Protein AF-A0A9W8ARZ9-F1 (afdb_monomer_lite)

Sequence (146 aa):
MPSWVDGHRAELKSHYTDLEFQLHKMAFIQLLTEGQFMEALRYSKDHLAKFNDREKYFRQIKQLSCSVLYANGLRSSPYGHLLAPSLWTDVRQTFMSSFCRVLGLADQSPLYLSVTVGAMALPGIIKMATIMKAKKTEWSQDDELP

Organism: NCBI:txid2761393

InterPro domains:
  IPR006595 CTLH, C-terminal LisH motif [PS50897] (3-39)
  IPR013144 CRA domain [SM00757] (35-131)
  IPR024964 CTLH/CRA C-terminal to LisH motif domain [PF10607] (3-123)
  IPR045098 Fyv10 family [PTHR12170] (4-145)

Radius of gyration: 28.03 Å; chains: 1; bounding box: 65×40×86 Å

Foldseek 3Di:
DVVVCVVCVVVVVVLVVVLQLLVLLVVLVVCLQVLVLVVSVVSCVVRVVVVCVDPVSVVVSVLSVVCSVCSVPSCVDPNVVSVDVVSVVVSVLSVVCVVCVVVVNDPDDPVVVVVVVCVVCVVVVVVVVVVVVVVVVVVVPPPDDD

pLDDT: mean 75.04, std 14.17, range [42.69, 91.88]

Structure (mmCIF, N/CA/C/O backbone):
data_AF-A0A9W8ARZ9-F1
#
_entry.id   AF-A0A9W8ARZ9-F1
#
loop_
_atom_site.group_PDB
_atom_site.id
_atom_site.type_symbol
_atom_site.label_atom_id
_atom_site.label_alt_id
_atom_site.label_comp_id
_atom_site.label_asym_id
_atom_site.label_entity_id
_atom_site.label_seq_id
_atom_site.pdbx_PDB_ins_code
_atom_site.Cartn_x
_atom_site.Cartn_y
_atom_site.Cartn_z
_atom_site.occupancy
_atom_site.B_iso_or_equiv
_atom_site.auth_seq_id
_atom_site.auth_comp_id
_atom_site.auth_asym_id
_atom_site.auth_atom_id
_atom_site.pdbx_PDB_model_num
ATOM 1 N N . MET A 1 1 ? 19.654 4.953 -22.842 1.00 46.09 1 MET A N 1
ATOM 2 C CA . MET A 1 1 ? 19.065 4.523 -21.551 1.00 46.09 1 MET A CA 1
ATOM 3 C C . MET A 1 1 ? 18.834 5.686 -20.580 1.00 46.09 1 MET A C 1
ATOM 5 O O . MET A 1 1 ? 17.701 5.784 -20.131 1.00 46.09 1 MET A O 1
ATOM 9 N N . PRO A 1 2 ? 19.791 6.600 -20.296 1.00 48.75 2 PRO A N 1
ATOM 10 C CA . PRO A 1 2 ? 19.561 7.721 -19.363 1.00 48.75 2 PRO A CA 1
ATOM 11 C C . PRO A 1 2 ? 18.447 8.686 -19.808 1.00 48.75 2 PRO A C 1
ATOM 13 O O . PRO A 1 2 ? 17.577 9.035 -19.020 1.00 48.75 2 PRO A O 1
ATOM 16 N N . SER A 1 3 ? 18.394 9.010 -21.105 1.00 49.97 3 SER A N 1
ATOM 17 C CA . SER A 1 3 ? 17.379 9.902 -21.692 1.00 49.97 3 SER A CA 1
ATOM 18 C C . SER A 1 3 ? 15.938 9.387 -21.579 1.00 49.97 3 SER A C 1
ATOM 20 O O . SER A 1 3 ? 15.004 10.181 -21.527 1.00 49.97 3 SER A O 1
ATOM 22 N N . TRP A 1 4 ? 15.742 8.065 -21.509 1.00 64.00 4 TRP A N 1
ATOM 23 C CA . TRP A 1 4 ? 14.419 7.470 -21.299 1.00 64.00 4 TRP A CA 1
ATOM 24 C C . TRP A 1 4 ? 13.962 7.640 -19.847 1.00 64.00 4 TRP A C 1
ATOM 26 O O . TRP A 1 4 ? 12.805 7.972 -19.601 1.00 64.00 4 TRP A O 1
ATOM 36 N N . VAL A 1 5 ? 14.886 7.476 -18.893 1.00 59.25 5 VAL A N 1
ATOM 37 C CA . VAL A 1 5 ? 14.613 7.629 -17.458 1.00 59.25 5 VAL A CA 1
ATOM 38 C C . VAL A 1 5 ? 14.225 9.065 -17.128 1.00 59.25 5 VAL A C 1
ATOM 40 O O . VAL A 1 5 ? 13.274 9.264 -16.381 1.00 59.25 5 VAL A O 1
ATOM 43 N N . ASP A 1 6 ? 14.894 10.064 -17.706 1.00 63.47 6 ASP A N 1
ATOM 44 C CA . ASP A 1 6 ? 14.544 11.467 -17.454 1.00 63.47 6 ASP A CA 1
ATOM 45 C C . ASP A 1 6 ? 13.175 11.853 -18.034 1.00 63.47 6 ASP A C 1
ATOM 47 O O . ASP A 1 6 ? 12.434 12.587 -17.381 1.00 63.47 6 ASP A O 1
ATOM 51 N N . GLY A 1 7 ? 12.784 11.281 -19.180 1.00 64.06 7 GLY A N 1
ATOM 52 C CA . GLY A 1 7 ? 11.442 11.459 -19.749 1.00 64.06 7 GLY A CA 1
ATOM 53 C C . GLY A 1 7 ? 10.322 10.803 -18.928 1.00 64.06 7 GLY A C 1
ATOM 54 O O . GLY A 1 7 ? 9.228 11.352 -18.843 1.00 64.06 7 GLY A O 1
ATOM 55 N N . HIS A 1 8 ? 10.600 9.672 -18.268 1.00 66.94 8 HIS A N 1
ATOM 56 C CA . HIS A 1 8 ? 9.604 8.906 -17.497 1.00 66.94 8 HIS A CA 1
ATOM 57 C C . HIS A 1 8 ? 9.730 9.099 -15.977 1.00 66.94 8 HIS A C 1
ATOM 59 O O . HIS A 1 8 ? 8.999 8.481 -15.201 1.00 66.94 8 HIS A O 1
ATOM 65 N N . ARG A 1 9 ? 10.638 9.968 -15.511 1.00 67.12 9 ARG A N 1
ATOM 66 C CA . ARG A 1 9 ? 10.935 10.177 -14.082 1.00 67.12 9 ARG A CA 1
ATOM 67 C C . ARG A 1 9 ? 9.693 10.563 -13.278 1.00 67.12 9 ARG A C 1
ATOM 69 O O . ARG A 1 9 ? 9.518 10.100 -12.151 1.00 67.12 9 ARG A O 1
ATOM 76 N N . ALA A 1 10 ? 8.835 11.409 -13.845 1.00 72.38 10 ALA A N 1
ATOM 77 C CA . ALA A 1 10 ? 7.596 11.840 -13.203 1.00 72.38 10 ALA A CA 1
ATOM 78 C C . ALA A 1 10 ? 6.597 10.680 -13.043 1.00 72.38 10 ALA A C 1
ATOM 80 O O . ALA A 1 10 ? 6.004 10.524 -11.973 1.00 72.38 10 ALA A O 1
ATOM 81 N N . GLU A 1 11 ? 6.463 9.835 -14.067 1.00 69.62 11 GLU A N 1
ATOM 82 C CA . GLU A 1 11 ? 5.602 8.649 -14.037 1.00 69.62 11 GLU A CA 1
ATOM 83 C C . GLU A 1 11 ? 6.123 7.600 -13.058 1.00 69.62 11 GLU A C 1
ATOM 85 O O . GLU A 1 11 ? 5.363 7.116 -12.224 1.00 69.62 11 GLU A O 1
ATOM 90 N N . LEU A 1 12 ? 7.430 7.323 -13.080 1.00 69.31 12 LEU A N 1
ATOM 91 C CA . LEU A 1 12 ? 8.105 6.428 -12.137 1.00 69.31 12 LEU A CA 1
ATOM 92 C C . LEU A 1 12 ? 7.890 6.876 -10.688 1.00 69.31 12 LEU A C 1
ATOM 94 O O . LEU A 1 12 ? 7.521 6.070 -9.834 1.00 69.31 12 LEU A O 1
ATOM 98 N N . LYS A 1 13 ? 8.056 8.177 -10.416 1.00 75.12 13 LYS A N 1
ATOM 99 C CA . LYS A 1 13 ? 7.805 8.748 -9.088 1.00 75.12 13 LYS A CA 1
ATOM 100 C C . LYS A 1 13 ? 6.338 8.601 -8.690 1.00 75.12 13 LYS A C 1
ATOM 102 O O . LYS A 1 13 ? 6.053 8.243 -7.553 1.00 75.12 13 LYS A O 1
ATOM 107 N N . SER A 1 14 ? 5.411 8.845 -9.616 1.00 76.88 14 SER A N 1
ATOM 108 C CA . SER A 1 14 ? 3.979 8.670 -9.366 1.00 76.88 14 SER A CA 1
ATOM 109 C C . SER A 1 14 ? 3.626 7.213 -9.054 1.00 76.88 14 SER A C 1
ATOM 111 O O . SER A 1 14 ? 2.900 6.966 -8.095 1.00 76.88 14 SER A O 1
ATOM 113 N N . HIS A 1 15 ? 4.178 6.259 -9.808 1.00 77.75 15 HIS A N 1
ATOM 114 C CA . HIS A 1 15 ? 3.995 4.823 -9.586 1.00 77.75 15 HIS A CA 1
ATOM 115 C C . HIS A 1 15 ? 4.528 4.375 -8.224 1.00 77.75 15 HIS A C 1
ATOM 117 O O . HIS A 1 15 ? 3.849 3.647 -7.503 1.00 77.75 15 HIS A O 1
ATOM 123 N N . TYR A 1 16 ? 5.721 4.844 -7.851 1.00 78.50 16 TYR A N 1
ATOM 124 C CA . TYR A 1 16 ? 6.323 4.545 -6.555 1.00 78.50 16 TYR A CA 1
ATOM 125 C C . TYR A 1 16 ? 5.480 5.094 -5.398 1.00 78.50 16 TYR A C 1
ATOM 127 O O . TYR A 1 16 ? 5.155 4.358 -4.471 1.00 78.50 16 TYR A O 1
ATOM 135 N N . THR A 1 17 ? 5.056 6.362 -5.477 1.00 83.25 17 THR A N 1
ATOM 136 C CA . THR A 1 17 ? 4.186 6.974 -4.458 1.00 83.25 17 THR A CA 1
ATOM 137 C C . THR A 1 17 ? 2.839 6.254 -4.348 1.00 83.25 17 THR A C 1
ATOM 139 O O . THR A 1 17 ? 2.295 6.138 -3.252 1.00 83.25 17 THR A O 1
ATOM 142 N N . ASP A 1 18 ? 2.294 5.751 -5.460 1.00 86.38 18 ASP A N 1
ATOM 143 C CA . ASP A 1 18 ? 1.042 4.994 -5.443 1.00 86.38 18 ASP A CA 1
ATOM 144 C C . ASP A 1 18 ? 1.186 3.647 -4.737 1.00 86.38 18 ASP A C 1
ATOM 146 O O . ASP A 1 18 ? 0.377 3.320 -3.869 1.00 86.38 18 ASP A O 1
ATOM 150 N N . LEU A 1 19 ? 2.256 2.910 -5.041 1.00 83.50 19 LEU A N 1
ATOM 151 C CA . LEU A 1 19 ? 2.577 1.655 -4.368 1.00 83.50 19 LEU A CA 1
ATOM 152 C C . LEU A 1 19 ? 2.810 1.861 -2.865 1.00 83.50 19 LEU A C 1
ATOM 154 O O . LEU A 1 19 ? 2.275 1.114 -2.047 1.00 83.50 19 LEU A O 1
ATOM 158 N N . GLU A 1 20 ? 3.566 2.896 -2.497 1.00 86.56 20 GLU A N 1
ATOM 159 C CA . GLU A 1 20 ? 3.844 3.253 -1.104 1.00 86.56 20 GLU A CA 1
ATOM 160 C C . GLU A 1 20 ? 2.548 3.517 -0.321 1.00 86.56 20 GLU A C 1
ATOM 162 O O . GLU A 1 20 ? 2.366 3.018 0.791 1.00 86.56 20 GLU A O 1
ATOM 167 N N . PHE A 1 21 ? 1.601 4.239 -0.928 1.00 89.62 21 PHE A N 1
ATOM 168 C CA . PHE A 1 21 ? 0.290 4.469 -0.332 1.00 89.62 21 PHE A CA 1
ATOM 169 C C . PHE A 1 21 ? -0.510 3.169 -0.155 1.00 89.62 21 PHE A C 1
ATOM 171 O O . PHE A 1 21 ? -1.088 2.947 0.912 1.00 89.62 21 PHE A O 1
ATOM 178 N N . GLN A 1 22 ? -0.537 2.291 -1.166 1.00 87.25 22 GLN A N 1
ATOM 179 C CA . GLN A 1 22 ? -1.252 1.009 -1.076 1.00 87.25 22 GLN A CA 1
ATOM 180 C C . GLN A 1 22 ? -0.698 0.114 0.041 1.00 87.25 22 GLN A C 1
ATOM 182 O O . GLN A 1 22 ? -1.474 -0.508 0.766 1.00 87.25 22 GLN A O 1
ATOM 187 N N . LEU A 1 23 ? 0.623 0.096 0.239 1.00 86.50 23 LEU A N 1
ATOM 188 C CA . LEU A 1 23 ? 1.258 -0.652 1.328 1.00 86.50 23 LEU A CA 1
ATOM 189 C C . LEU A 1 23 ? 0.842 -0.121 2.705 1.00 86.50 23 LEU A C 1
ATOM 191 O O . LEU A 1 23 ? 0.414 -0.895 3.562 1.00 86.50 23 LEU A O 1
ATOM 195 N N . HIS A 1 24 ? 0.895 1.198 2.911 1.00 90.81 24 HIS A N 1
ATOM 196 C CA . HIS A 1 24 ? 0.457 1.799 4.173 1.00 90.81 24 HIS A CA 1
ATOM 197 C C . HIS A 1 24 ? -1.038 1.572 4.439 1.00 90.81 24 HIS A C 1
ATOM 199 O O . HIS A 1 24 ? -1.433 1.309 5.576 1.00 90.81 24 HIS A O 1
ATOM 205 N N . LYS A 1 25 ? -1.874 1.619 3.395 1.00 89.94 25 LYS A N 1
ATOM 206 C CA . LYS A 1 25 ? -3.297 1.268 3.480 1.00 89.94 25 LYS A CA 1
ATOM 207 C C . LYS A 1 25 ? -3.496 -0.175 3.952 1.00 89.94 25 LYS A C 1
ATOM 209 O O . LYS A 1 25 ? -4.355 -0.415 4.796 1.00 89.94 25 LYS A O 1
ATOM 214 N N . MET A 1 26 ? -2.707 -1.124 3.450 1.00 86.81 26 MET A N 1
ATOM 215 C CA . MET A 1 26 ? -2.787 -2.524 3.877 1.00 86.81 26 MET A CA 1
ATOM 216 C C . MET A 1 26 ? -2.366 -2.732 5.320 1.00 86.81 26 MET A C 1
ATOM 218 O O . MET A 1 26 ? -3.097 -3.386 6.058 1.00 86.81 26 MET A O 1
ATOM 222 N N . ALA A 1 27 ? -1.243 -2.141 5.730 1.00 87.94 27 ALA A N 1
ATOM 223 C CA . ALA A 1 27 ? -0.785 -2.205 7.114 1.00 87.94 27 ALA A CA 1
ATOM 224 C C . ALA A 1 27 ? -1.854 -1.663 8.076 1.00 87.94 27 ALA A C 1
ATOM 226 O O . ALA A 1 27 ? -2.171 -2.290 9.082 1.00 87.94 27 ALA A O 1
ATOM 227 N N . PHE A 1 28 ? -2.493 -0.546 7.720 1.00 90.44 28 PHE A N 1
ATOM 228 C CA . PHE A 1 28 ? -3.596 0.013 8.497 1.00 90.44 28 PHE A CA 1
ATOM 229 C C . PHE A 1 28 ? -4.805 -0.935 8.593 1.00 90.44 28 PHE A C 1
ATOM 231 O O . PHE A 1 28 ? -5.340 -1.143 9.680 1.00 90.44 28 PHE A O 1
ATOM 238 N N . ILE A 1 29 ? -5.239 -1.528 7.475 1.00 88.75 29 ILE A N 1
ATOM 239 C CA . ILE A 1 29 ? -6.370 -2.473 7.456 1.00 88.75 29 ILE A CA 1
ATOM 240 C C . ILE A 1 29 ? -6.046 -3.736 8.266 1.00 88.75 29 ILE A C 1
ATOM 242 O O . ILE A 1 29 ? -6.923 -4.269 8.947 1.00 88.75 29 ILE A O 1
ATOM 246 N N . GLN A 1 30 ? -4.797 -4.201 8.223 1.00 87.12 30 GLN A N 1
ATOM 247 C CA . GLN A 1 30 ? -4.337 -5.332 9.019 1.00 87.12 30 GLN A CA 1
ATOM 248 C C . GLN A 1 30 ? -4.427 -5.022 10.519 1.00 87.12 30 GLN A C 1
ATOM 250 O O . GLN A 1 30 ? -5.086 -5.769 11.237 1.00 87.12 30 GLN A O 1
ATOM 255 N N . LEU A 1 31 ? -3.901 -3.874 10.965 1.00 89.06 31 LEU A N 1
ATOM 256 C CA . LEU A 1 31 ? -4.010 -3.426 12.362 1.00 89.06 31 LEU A CA 1
ATOM 257 C C . LEU A 1 31 ? -5.473 -3.311 12.823 1.00 89.06 31 LEU A C 1
ATOM 259 O O . LEU A 1 31 ? -5.810 -3.679 13.948 1.00 89.06 31 LEU A O 1
ATOM 263 N N . LEU A 1 32 ? -6.371 -2.836 11.950 1.00 88.56 32 LEU A N 1
ATOM 264 C CA . LEU A 1 32 ? -7.807 -2.810 12.242 1.00 88.56 32 LEU A CA 1
ATOM 265 C C . LEU A 1 32 ? -8.417 -4.208 12.365 1.00 88.56 32 LEU A C 1
ATOM 267 O O . LEU A 1 32 ? -9.276 -4.421 13.216 1.00 88.56 32 LEU A O 1
ATOM 271 N N . THR A 1 33 ? -7.984 -5.150 11.530 1.00 85.81 33 THR A N 1
ATOM 272 C CA . THR A 1 33 ? -8.477 -6.536 11.545 1.00 85.81 33 THR A CA 1
ATOM 273 C C . THR A 1 33 ? -7.982 -7.297 12.777 1.00 85.81 33 THR A C 1
ATOM 275 O O . THR A 1 33 ? -8.701 -8.139 13.305 1.00 85.81 33 THR A O 1
ATOM 278 N N . GLU A 1 34 ? -6.790 -6.963 13.271 1.00 86.19 34 GLU A N 1
ATOM 279 C CA . GLU A 1 34 ? -6.197 -7.505 14.501 1.00 86.19 34 GLU A CA 1
ATOM 280 C C . GLU A 1 34 ? -6.791 -6.883 15.782 1.00 86.19 34 GLU A C 1
ATOM 282 O O . GLU A 1 34 ? -6.435 -7.272 16.892 1.00 86.19 34 GLU A O 1
ATOM 287 N N . GLY A 1 35 ? -7.716 -5.925 15.654 1.00 85.81 35 GLY A N 1
ATOM 288 C CA . GLY A 1 35 ? -8.355 -5.255 16.789 1.00 85.81 35 GLY A CA 1
ATOM 289 C C . GLY A 1 35 ? -7.496 -4.164 17.441 1.00 85.81 35 GLY A C 1
ATOM 290 O O . GLY A 1 35 ? -7.862 -3.615 18.481 1.00 85.81 35 GLY A O 1
ATOM 291 N N . GLN A 1 36 ? -6.358 -3.808 16.841 1.00 88.56 36 GLN A N 1
ATOM 292 C CA . GLN A 1 36 ? -5.412 -2.831 17.378 1.00 88.56 36 GLN A CA 1
ATOM 293 C C . GLN A 1 36 ? -5.757 -1.397 16.936 1.00 88.56 36 GLN A C 1
ATOM 295 O O . GLN A 1 36 ? -4.988 -0.711 16.263 1.00 88.56 36 GLN A O 1
ATOM 300 N N . PHE A 1 37 ? -6.935 -0.903 17.325 1.00 87.62 37 PHE A N 1
ATOM 301 C CA . PHE A 1 37 ? -7.486 0.358 16.799 1.00 87.62 37 PHE A CA 1
ATOM 302 C C . PHE A 1 37 ? -6.644 1.599 17.120 1.00 87.62 37 PHE A C 1
ATOM 304 O O . PHE A 1 37 ? -6.456 2.463 16.262 1.00 87.62 37 PHE A O 1
ATOM 311 N N . MET A 1 38 ? -6.116 1.697 18.346 1.00 87.88 38 MET A N 1
ATOM 312 C CA . MET A 1 38 ? -5.257 2.824 18.733 1.00 87.88 38 MET A CA 1
ATOM 313 C C . MET A 1 38 ? -3.946 2.834 17.948 1.00 87.88 38 MET A C 1
ATOM 315 O O . MET A 1 38 ? -3.459 3.900 17.569 1.00 87.88 38 MET A O 1
ATOM 319 N N . GLU A 1 39 ? -3.398 1.654 17.666 1.00 89.31 39 GLU A N 1
ATOM 320 C CA . GLU A 1 39 ? -2.176 1.516 16.885 1.00 89.31 39 GLU A CA 1
ATOM 321 C C . GLU A 1 39 ? -2.416 1.846 15.413 1.00 89.31 39 GLU A C 1
ATOM 323 O O . GLU A 1 39 ? -1.653 2.621 14.842 1.00 89.31 39 GLU A O 1
ATOM 328 N N . ALA A 1 40 ? -3.529 1.382 14.834 1.00 89.25 40 ALA A N 1
ATOM 329 C CA . ALA A 1 40 ? -3.957 1.772 13.493 1.00 89.25 40 ALA A CA 1
ATOM 330 C C . ALA A 1 40 ? -4.106 3.299 13.369 1.00 89.25 40 ALA A C 1
ATOM 332 O O . ALA A 1 40 ? -3.636 3.905 12.403 1.00 89.25 40 ALA A O 1
ATOM 333 N N . LEU A 1 41 ? -4.710 3.953 14.368 1.00 89.50 41 LEU A N 1
ATOM 334 C CA . LEU A 1 41 ? -4.884 5.404 14.361 1.00 89.50 41 LEU A CA 1
ATOM 335 C C . LEU A 1 41 ? -3.542 6.143 14.456 1.00 89.50 41 LEU A C 1
ATOM 337 O O . LEU A 1 41 ? -3.321 7.088 13.697 1.00 89.50 41 LEU A O 1
ATOM 341 N N . ARG A 1 42 ? -2.634 5.706 15.336 1.00 91.88 42 ARG A N 1
ATOM 342 C CA . ARG A 1 42 ? -1.273 6.259 15.427 1.00 91.88 42 ARG A CA 1
ATOM 343 C C . ARG A 1 42 ? -0.526 6.088 14.103 1.00 91.88 42 ARG A C 1
ATOM 345 O O . ARG A 1 42 ? -0.067 7.072 13.536 1.00 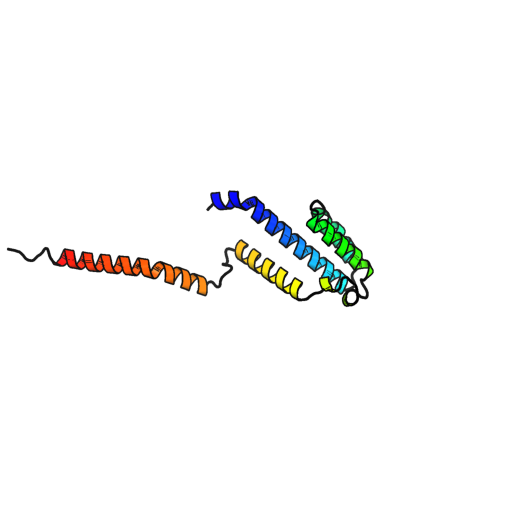91.88 42 ARG A O 1
ATOM 352 N N . TYR A 1 43 ? -0.533 4.874 13.555 1.00 91.12 43 TYR A N 1
ATOM 353 C CA . TYR A 1 43 ? 0.080 4.550 12.269 1.00 91.12 43 TYR A CA 1
ATOM 354 C C . TYR A 1 43 ? -0.441 5.447 11.139 1.00 91.12 43 TYR A C 1
ATOM 356 O O . TYR A 1 43 ? 0.334 5.957 10.331 1.00 91.12 43 TYR A O 1
ATOM 364 N N . SER A 1 44 ? -1.756 5.691 11.098 1.00 90.25 44 SER A N 1
ATOM 365 C CA . SER A 1 44 ? -2.354 6.575 10.095 1.00 90.25 44 SER A CA 1
ATOM 366 C C . SER A 1 44 ? -1.842 8.013 10.197 1.00 90.25 44 SER A C 1
ATOM 368 O O . SER A 1 44 ? -1.548 8.629 9.175 1.00 90.25 44 SER A O 1
ATOM 370 N N . LYS A 1 45 ? -1.675 8.546 11.411 1.00 88.88 45 LYS A N 1
ATOM 371 C CA . LYS A 1 45 ? -1.173 9.910 11.614 1.00 88.88 45 LYS A CA 1
ATOM 372 C C . LYS A 1 45 ? 0.284 10.037 11.184 1.00 88.88 45 LYS A C 1
ATOM 374 O O . LYS A 1 45 ? 0.620 10.997 10.499 1.00 88.88 45 LYS A O 1
ATOM 379 N N . ASP A 1 46 ? 1.105 9.052 11.522 1.00 89.75 46 ASP A N 1
ATOM 380 C CA . ASP A 1 46 ? 2.543 9.104 11.257 1.00 89.75 46 ASP A CA 1
ATOM 381 C C . ASP A 1 46 ? 2.864 8.855 9.775 1.00 89.75 46 ASP A C 1
ATOM 383 O O . ASP A 1 46 ? 3.726 9.515 9.194 1.00 89.75 46 ASP A O 1
ATOM 387 N N . HIS A 1 47 ? 2.148 7.927 9.131 1.00 88.69 47 HIS A N 1
ATOM 388 C CA . HIS A 1 47 ? 2.491 7.466 7.785 1.00 88.69 47 HIS A CA 1
ATOM 389 C C . HIS A 1 47 ? 1.533 7.919 6.685 1.00 88.69 47 HIS A C 1
ATOM 391 O O . HIS A 1 47 ? 1.973 8.059 5.546 1.00 88.69 47 HIS A O 1
ATOM 397 N N . LEU A 1 48 ? 0.247 8.159 6.970 1.00 88.00 48 LEU A N 1
ATOM 398 C CA . LEU A 1 48 ? -0.711 8.566 5.932 1.00 88.00 48 LEU A CA 1
ATOM 399 C C . LEU A 1 48 ? -0.792 10.087 5.747 1.00 88.00 48 LEU A C 1
ATOM 401 O O . LEU A 1 48 ? -1.183 10.539 4.671 1.00 88.00 48 LEU A O 1
ATOM 405 N N . ALA A 1 49 ? -0.363 10.881 6.735 1.00 86.50 49 ALA A N 1
ATOM 406 C CA . ALA A 1 49 ? -0.440 12.343 6.675 1.00 86.50 49 ALA A CA 1
ATOM 407 C C . ALA A 1 49 ? 0.306 12.951 5.473 1.00 86.50 49 ALA A C 1
ATOM 409 O O . ALA A 1 49 ? -0.184 13.901 4.866 1.00 86.50 49 ALA A O 1
ATOM 410 N N . LYS A 1 50 ? 1.436 12.354 5.069 1.00 88.00 50 LYS A N 1
ATOM 411 C CA . LYS A 1 50 ? 2.249 12.789 3.916 1.00 88.00 50 LYS A CA 1
ATOM 412 C C . LYS A 1 50 ? 1.548 12.661 2.556 1.00 88.00 50 LYS A C 1
ATOM 414 O O . LYS A 1 50 ? 2.029 13.205 1.569 1.00 88.00 50 LYS A O 1
ATOM 419 N N . PHE A 1 51 ? 0.432 11.934 2.477 1.00 87.44 51 PHE A N 1
ATOM 420 C CA . PHE A 1 51 ? -0.315 11.742 1.230 1.00 87.44 51 PHE A CA 1
ATOM 421 C C . PHE A 1 51 ? -1.530 12.671 1.101 1.00 87.44 51 PHE A C 1
ATOM 423 O O . PHE A 1 51 ? -2.204 12.639 0.070 1.00 87.44 51 PHE A O 1
ATOM 430 N N . ASN A 1 52 ? -1.809 13.509 2.106 1.00 83.62 52 ASN A N 1
ATOM 431 C CA . ASN A 1 52 ? -2.987 14.383 2.125 1.00 83.62 52 ASN A CA 1
ATOM 432 C C . ASN A 1 52 ? -3.000 15.436 1.009 1.00 83.62 52 ASN A C 1
ATOM 434 O O . ASN A 1 52 ? -4.078 15.865 0.605 1.00 83.62 52 ASN A O 1
ATOM 438 N N . ASP A 1 53 ? -1.835 15.798 0.469 1.00 83.38 53 ASP A N 1
ATOM 439 C CA . ASP A 1 53 ? -1.711 16.827 -0.570 1.00 83.38 53 ASP A CA 1
ATOM 440 C C . ASP A 1 53 ? -2.379 16.437 -1.897 1.00 83.38 53 ASP A C 1
ATOM 442 O O . ASP A 1 53 ? -2.654 17.295 -2.736 1.00 83.38 53 ASP A O 1
ATOM 446 N N . ARG A 1 54 ? -2.653 15.142 -2.123 1.00 85.75 54 ARG A N 1
ATOM 447 C CA . ARG A 1 54 ? -3.333 14.675 -3.338 1.00 85.75 54 ARG A CA 1
ATOM 448 C C . ARG A 1 54 ? -4.767 14.261 -3.045 1.00 85.75 54 ARG A C 1
ATOM 450 O O . ARG A 1 54 ? -5.015 13.331 -2.277 1.00 85.75 54 ARG A O 1
ATOM 457 N N . GLU A 1 55 ? -5.706 14.848 -3.785 1.00 87.12 55 GLU A N 1
ATOM 458 C CA . GLU A 1 55 ? -7.146 14.598 -3.634 1.00 87.12 55 GLU A CA 1
ATOM 459 C C . GLU A 1 55 ? -7.507 13.098 -3.694 1.00 87.12 55 GLU A C 1
ATOM 461 O O . GLU A 1 55 ? -8.312 12.606 -2.896 1.00 87.12 55 GLU A O 1
ATOM 466 N N . LYS A 1 56 ? -6.851 12.339 -4.588 1.00 87.69 56 LYS A N 1
ATOM 467 C CA . LYS A 1 56 ? -7.075 10.890 -4.738 1.00 87.69 56 LYS A CA 1
ATOM 468 C C . LYS A 1 56 ? -6.777 10.085 -3.469 1.00 87.69 56 LYS A C 1
ATOM 470 O O . LYS A 1 56 ? -7.469 9.104 -3.190 1.00 87.69 56 LYS A O 1
ATOM 475 N N . TYR A 1 57 ? -5.756 10.478 -2.708 1.00 89.44 57 TYR A N 1
ATOM 476 C CA . TYR A 1 57 ? -5.363 9.792 -1.478 1.00 89.44 57 TYR A CA 1
ATOM 477 C C . TYR A 1 57 ? -6.209 10.280 -0.315 1.00 89.44 57 TYR A C 1
ATOM 479 O O . TYR A 1 57 ? -6.689 9.464 0.464 1.00 89.44 57 TYR A O 1
ATOM 487 N N . PHE A 1 58 ? -6.504 11.578 -0.262 1.00 89.12 58 PHE A N 1
ATOM 488 C CA . PHE A 1 58 ? -7.353 12.162 0.770 1.00 89.12 58 PHE A CA 1
ATOM 489 C C . PHE A 1 58 ? -8.728 11.483 0.867 1.00 89.12 58 PHE A C 1
ATOM 491 O O . PHE A 1 58 ? -9.197 11.163 1.960 1.00 89.12 58 PHE A O 1
ATOM 498 N N . ARG A 1 59 ? -9.372 11.188 -0.274 1.00 90.25 59 ARG A N 1
ATOM 499 C CA . ARG A 1 59 ? -10.649 10.452 -0.294 1.00 90.25 59 ARG A CA 1
ATOM 500 C C . ARG A 1 59 ? -10.529 9.075 0.364 1.00 90.25 59 ARG A C 1
ATOM 502 O O . ARG A 1 59 ? -11.386 8.708 1.163 1.00 90.25 59 ARG A O 1
ATOM 509 N N . GLN A 1 60 ? -9.462 8.345 0.052 1.00 90.38 60 GLN A N 1
ATOM 510 C CA . GLN A 1 60 ? -9.211 7.016 0.606 1.00 90.38 60 GLN A CA 1
ATOM 511 C C . GLN A 1 60 ? -8.836 7.076 2.089 1.00 90.38 60 GLN A C 1
ATOM 513 O O . GLN A 1 60 ? -9.339 6.275 2.868 1.00 90.38 60 GLN A O 1
ATOM 518 N N . ILE A 1 61 ? -8.022 8.048 2.504 1.00 91.25 61 ILE A N 1
ATOM 519 C CA . ILE A 1 61 ? -7.653 8.259 3.909 1.00 91.25 61 ILE A CA 1
ATOM 520 C C . ILE A 1 61 ? -8.901 8.535 4.744 1.00 91.25 61 ILE A C 1
ATOM 522 O O . ILE A 1 61 ? -9.078 7.901 5.777 1.00 91.25 61 ILE A O 1
ATOM 526 N N . LYS A 1 62 ? -9.824 9.382 4.268 1.00 90.62 62 LYS A N 1
ATOM 527 C CA . LYS A 1 62 ? -11.106 9.605 4.955 1.00 90.62 62 LYS A CA 1
ATOM 528 C C . LYS A 1 62 ? -11.905 8.315 5.129 1.00 90.62 62 LYS A C 1
ATOM 530 O O . LYS A 1 62 ? -12.412 8.063 6.216 1.00 90.62 62 LYS A O 1
ATOM 535 N N . GLN A 1 63 ? -11.994 7.484 4.089 1.00 91.00 63 GLN A N 1
ATOM 536 C CA . GLN A 1 63 ? -12.669 6.185 4.187 1.00 91.00 63 GLN A CA 1
ATOM 537 C C . GLN A 1 63 ? -11.992 5.270 5.215 1.00 91.00 63 GLN A C 1
ATOM 539 O O . GLN A 1 63 ? -12.683 4.659 6.027 1.00 91.00 63 GLN A O 1
ATOM 544 N N . LEU A 1 64 ? -10.656 5.221 5.234 1.00 90.06 64 LEU A N 1
ATOM 545 C CA . LEU A 1 64 ? -9.887 4.457 6.219 1.00 90.06 64 LEU A CA 1
ATOM 546 C C . LEU A 1 64 ? -10.130 4.975 7.642 1.00 90.06 64 LEU A C 1
ATOM 548 O O . LEU A 1 64 ? -10.432 4.186 8.534 1.00 90.06 64 LEU A O 1
ATOM 552 N N . SER A 1 65 ? -10.101 6.289 7.858 1.00 88.81 65 SER A N 1
ATOM 553 C CA . SER A 1 65 ? -10.394 6.893 9.161 1.00 88.81 65 SER A CA 1
ATOM 554 C C . SER A 1 65 ? -11.819 6.596 9.632 1.00 88.81 65 SER A C 1
ATOM 556 O O . SER A 1 65 ? -12.020 6.258 10.795 1.00 88.81 65 SER A O 1
ATOM 558 N N . CYS A 1 66 ? -12.815 6.653 8.743 1.00 89.00 66 CYS A N 1
ATOM 559 C CA . CYS A 1 66 ? -14.191 6.297 9.089 1.00 89.00 66 CYS A CA 1
ATOM 560 C C . CYS A 1 66 ? -14.372 4.791 9.333 1.00 89.00 66 CYS A C 1
ATOM 562 O O . CYS A 1 66 ? -15.219 4.408 10.138 1.00 89.00 66 CYS A O 1
ATOM 564 N N . SER A 1 67 ? -13.574 3.937 8.686 1.00 89.19 67 SER A N 1
ATOM 565 C CA . SER A 1 67 ? -13.631 2.484 8.883 1.00 89.19 67 SER A CA 1
ATOM 566 C C . SER A 1 67 ? -13.256 2.055 10.308 1.00 89.19 67 SER A C 1
ATOM 568 O O . SER A 1 67 ? -13.769 1.047 10.789 1.00 89.19 67 SER A O 1
ATOM 570 N N . VAL A 1 68 ? -12.474 2.872 11.030 1.00 88.00 68 VAL A N 1
ATOM 571 C CA . VAL A 1 68 ? -12.146 2.666 12.454 1.00 88.00 68 VAL A CA 1
ATOM 572 C C . VAL A 1 68 ? -13.406 2.606 13.322 1.00 88.00 68 VAL A C 1
ATOM 574 O O . VAL A 1 68 ? -13.453 1.837 14.273 1.00 88.00 68 VAL A O 1
ATOM 577 N N . LEU A 1 69 ? -14.462 3.355 12.977 1.00 87.25 69 LEU A N 1
ATOM 578 C CA . LEU A 1 69 ? -15.739 3.326 13.710 1.00 87.25 69 LEU A CA 1
ATOM 579 C C . LEU A 1 69 ? -16.427 1.956 13.632 1.00 87.25 69 LEU A C 1
ATOM 581 O O . LEU A 1 69 ? -17.219 1.605 14.501 1.00 87.25 69 LEU A O 1
ATOM 585 N N . TYR A 1 70 ? -16.104 1.177 12.599 1.00 86.81 70 TYR A N 1
ATOM 586 C CA . TYR A 1 70 ? -16.632 -0.161 12.351 1.00 86.81 70 TYR A CA 1
ATOM 587 C C . TYR A 1 70 ? -15.614 -1.260 12.673 1.00 86.81 70 TYR A C 1
ATOM 589 O O . TYR A 1 70 ? -15.790 -2.401 12.261 1.00 86.81 70 TYR A O 1
ATOM 597 N N . ALA A 1 71 ? -14.580 -0.923 13.441 1.00 77.12 71 ALA A N 1
ATOM 598 C CA . ALA A 1 71 ? -13.589 -1.799 14.054 1.00 77.12 71 ALA A CA 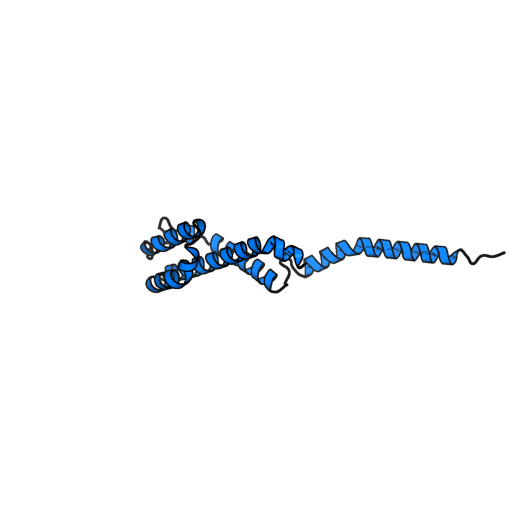1
ATOM 599 C C . ALA A 1 71 ? -14.094 -3.217 14.400 1.00 77.12 71 ALA A C 1
ATOM 601 O O . ALA A 1 71 ? -13.572 -4.210 13.901 1.00 77.12 71 ALA A O 1
ATOM 602 N N . ASN A 1 72 ? -15.165 -3.308 15.196 1.00 80.00 72 ASN A N 1
ATOM 603 C CA . ASN A 1 72 ? -15.717 -4.574 15.695 1.00 80.00 72 ASN A CA 1
ATOM 604 C C . ASN A 1 72 ? -16.584 -5.347 14.682 1.00 80.00 72 ASN A C 1
ATOM 606 O O . ASN A 1 72 ? -17.105 -6.414 14.994 1.00 80.00 72 ASN A O 1
ATOM 610 N N . GLY A 1 73 ? -16.786 -4.806 13.481 1.00 83.81 73 GLY A N 1
ATOM 611 C CA . GLY A 1 73 ? -17.727 -5.333 12.495 1.00 83.81 73 GLY A CA 1
ATOM 612 C C . GLY A 1 73 ? -17.361 -4.958 11.066 1.00 83.81 73 GLY A C 1
ATOM 613 O O . GLY A 1 73 ? -18.251 -4.774 10.236 1.00 83.81 73 GLY A O 1
ATOM 614 N N . LEU A 1 74 ? -16.065 -4.834 10.760 1.00 84.44 74 LEU A N 1
ATOM 615 C CA . LEU A 1 74 ? -15.605 -4.214 9.517 1.00 84.44 74 LEU A CA 1
ATOM 616 C C . LEU A 1 74 ? -16.114 -4.960 8.274 1.00 84.44 74 LEU A C 1
ATOM 618 O O . LEU A 1 74 ? -16.534 -4.328 7.305 1.00 84.44 74 LEU A O 1
ATOM 622 N N . ARG A 1 75 ? -16.193 -6.295 8.342 1.00 83.56 75 ARG A N 1
ATOM 623 C CA . ARG A 1 75 ? -16.766 -7.152 7.286 1.00 83.56 75 ARG A CA 1
ATOM 624 C C . ARG A 1 75 ? -18.246 -6.888 7.008 1.00 83.56 75 ARG A C 1
ATOM 626 O O . ARG A 1 75 ? -18.654 -6.966 5.858 1.00 83.56 75 ARG A O 1
ATOM 633 N N . SER A 1 76 ? -19.030 -6.595 8.045 1.00 84.56 76 SER A N 1
ATOM 634 C CA . SER A 1 76 ? -20.471 -6.325 7.930 1.00 84.56 76 SER A CA 1
ATOM 635 C C . SER A 1 76 ? -20.777 -4.846 7.670 1.00 84.56 76 SER A C 1
ATOM 637 O O . SER A 1 76 ? -21.937 -4.471 7.510 1.00 84.56 76 SER A O 1
ATOM 639 N N . SER A 1 77 ? -19.754 -3.994 7.672 1.00 87.19 77 SER A N 1
ATOM 640 C CA . SER A 1 77 ? -19.894 -2.554 7.496 1.00 87.19 77 SER A CA 1
ATOM 641 C C . SER A 1 77 ? -19.926 -2.155 6.013 1.00 87.19 77 SER A C 1
ATOM 643 O O . SER A 1 77 ? -19.498 -2.930 5.152 1.00 87.19 77 SER A O 1
ATOM 645 N N . PRO A 1 78 ? -20.302 -0.902 5.692 1.00 86.62 78 PRO A N 1
ATOM 646 C CA . PRO A 1 78 ? -20.155 -0.346 4.341 1.00 86.62 78 PRO A CA 1
ATOM 647 C C . PRO A 1 78 ? -18.709 -0.404 3.802 1.00 86.62 78 PRO A C 1
ATOM 649 O O . PRO A 1 78 ? -18.472 -0.319 2.595 1.00 86.62 78 PRO A O 1
ATOM 652 N N . TYR A 1 79 ? -17.729 -0.574 4.694 1.00 87.94 79 TYR A N 1
ATOM 653 C CA . TYR A 1 79 ? -16.307 -0.681 4.384 1.00 87.94 79 TYR A CA 1
ATOM 654 C C . TYR A 1 79 ? -15.824 -2.122 4.170 1.00 87.94 79 TYR A C 1
ATOM 656 O O . TYR A 1 79 ? -14.626 -2.329 3.996 1.00 87.94 79 TYR A O 1
ATOM 664 N N . GLY A 1 80 ? -16.717 -3.119 4.120 1.00 84.19 80 GLY A N 1
ATOM 665 C CA . GLY A 1 80 ? -16.338 -4.521 3.899 1.00 84.19 80 GLY A CA 1
ATOM 666 C C . GLY A 1 80 ? -15.531 -4.750 2.612 1.00 84.19 80 GLY A C 1
ATOM 667 O O . GLY A 1 80 ? -14.660 -5.615 2.572 1.00 84.19 80 GLY A O 1
ATOM 668 N N . HIS A 1 81 ? -15.731 -3.910 1.592 1.00 88.00 81 HIS A N 1
ATOM 669 C CA . HIS A 1 81 ? -14.951 -3.925 0.351 1.00 88.00 81 HIS A CA 1
ATOM 670 C C . HIS A 1 81 ? -13.447 -3.651 0.558 1.00 88.00 81 HIS A C 1
ATOM 672 O O . HIS A 1 81 ? -12.634 -4.080 -0.257 1.00 88.00 81 HIS A O 1
ATOM 678 N N . LEU A 1 82 ? -13.053 -2.980 1.648 1.00 85.50 82 LEU A N 1
ATOM 679 C CA . LEU A 1 82 ? -11.644 -2.752 1.990 1.00 85.50 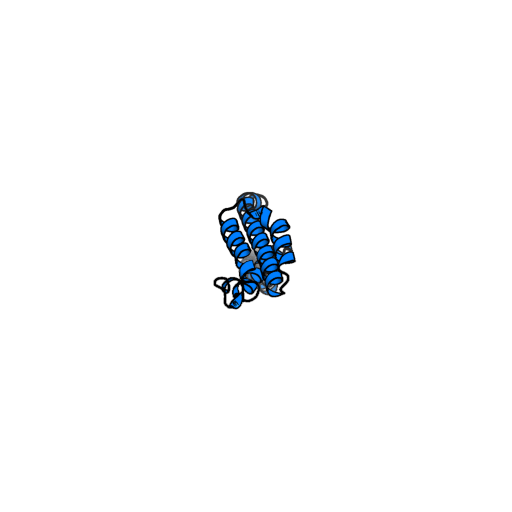82 LEU A CA 1
ATOM 680 C C . LEU A 1 82 ? -10.923 -4.050 2.392 1.00 85.50 82 LEU A C 1
ATOM 682 O O . LEU A 1 82 ? -9.701 -4.112 2.316 1.00 85.50 82 LEU A O 1
ATOM 686 N N . LEU A 1 83 ? -11.673 -5.084 2.785 1.00 83.94 83 LEU A N 1
ATOM 687 C CA . LEU A 1 83 ? -11.163 -6.398 3.186 1.00 83.94 83 LEU A CA 1
ATOM 688 C C . LEU A 1 83 ? -11.181 -7.423 2.043 1.00 83.94 83 LEU A C 1
ATOM 690 O O . LEU A 1 83 ? -10.953 -8.611 2.278 1.00 83.94 83 LEU A O 1
ATOM 694 N N . ALA A 1 84 ? -11.492 -7.000 0.815 1.00 86.06 84 ALA A N 1
ATOM 695 C CA . ALA A 1 84 ? -11.553 -7.903 -0.325 1.00 86.06 84 ALA A CA 1
ATOM 696 C C . ALA A 1 84 ? -10.181 -8.579 -0.560 1.00 86.06 84 ALA A C 1
ATOM 698 O O . ALA A 1 84 ? -9.179 -7.876 -0.721 1.00 86.06 84 ALA A O 1
ATOM 699 N N . PRO A 1 85 ? -10.106 -9.925 -0.637 1.00 81.44 85 PRO A N 1
ATOM 700 C CA . PRO A 1 85 ? -8.842 -10.635 -0.870 1.00 81.44 85 PRO A CA 1
ATOM 701 C C . PRO A 1 85 ? -8.154 -10.268 -2.194 1.00 81.44 85 PRO A C 1
ATOM 703 O O . PRO A 1 85 ? -6.932 -10.380 -2.315 1.00 81.44 85 PRO A O 1
ATOM 706 N N . SER A 1 86 ? -8.933 -9.810 -3.179 1.00 84.12 86 SER A N 1
ATOM 707 C CA . SER A 1 86 ? -8.425 -9.321 -4.462 1.00 84.12 86 SER A CA 1
ATOM 708 C C . SER A 1 86 ? -7.467 -8.145 -4.282 1.00 84.12 86 SER A C 1
ATOM 710 O O . SER A 1 86 ? -6.371 -8.192 -4.827 1.00 84.12 86 SER A O 1
ATOM 712 N N . LEU A 1 87 ? -7.795 -7.172 -3.419 1.00 80.88 87 LEU A N 1
ATOM 713 C CA . LEU A 1 87 ? -6.918 -6.028 -3.141 1.00 80.88 87 LEU A CA 1
ATOM 714 C C . LEU A 1 87 ? -5.531 -6.491 -2.677 1.00 80.88 87 LEU A C 1
ATOM 716 O O . LEU A 1 87 ? -4.521 -5.996 -3.168 1.00 80.88 87 LEU A O 1
ATOM 720 N N . TRP A 1 88 ? -5.481 -7.464 -1.760 1.00 80.25 88 TRP A N 1
ATOM 721 C CA . TRP A 1 88 ? -4.235 -8.057 -1.248 1.00 80.25 88 TRP A CA 1
ATOM 722 C C . TRP A 1 88 ? -3.400 -8.737 -2.325 1.00 80.25 88 TRP A C 1
ATOM 724 O O . TRP A 1 88 ? -2.172 -8.651 -2.308 1.00 80.25 88 TRP A O 1
ATOM 734 N N . THR A 1 89 ? -4.063 -9.388 -3.273 1.00 83.81 89 THR A N 1
ATOM 735 C CA . THR A 1 89 ? -3.396 -10.057 -4.391 1.00 83.81 89 THR A CA 1
ATOM 736 C C . THR A 1 89 ? -2.823 -9.034 -5.371 1.00 83.81 89 THR A C 1
ATOM 738 O O . THR A 1 89 ? -1.649 -9.131 -5.729 1.00 83.81 89 THR A O 1
ATOM 741 N N . ASP A 1 90 ? -3.597 -8.003 -5.709 1.00 83.81 90 ASP A N 1
ATOM 742 C CA . ASP A 1 90 ? -3.209 -6.958 -6.661 1.00 83.81 90 ASP A CA 1
ATOM 743 C C . ASP A 1 90 ? -2.018 -6.132 -6.159 1.00 83.81 90 ASP A C 1
ATOM 745 O O . ASP A 1 90 ? -1.047 -5.904 -6.888 1.00 83.81 90 ASP A O 1
ATOM 749 N N . VAL A 1 91 ? -2.041 -5.712 -4.888 1.00 80.12 91 VAL A N 1
ATOM 750 C CA . VAL A 1 91 ? -0.923 -4.956 -4.300 1.00 80.12 91 VAL A CA 1
ATOM 751 C C . VAL A 1 91 ? 0.314 -5.833 -4.177 1.00 80.12 91 VAL A C 1
ATOM 753 O O . VAL A 1 91 ? 1.409 -5.365 -4.478 1.00 80.12 91 VAL A O 1
ATOM 756 N N . ARG A 1 92 ? 0.168 -7.113 -3.805 1.00 74.94 92 ARG A N 1
ATOM 757 C CA . ARG A 1 92 ? 1.296 -8.055 -3.761 1.00 74.94 92 ARG A CA 1
ATOM 758 C C . ARG A 1 92 ? 1.927 -8.224 -5.138 1.00 74.94 92 ARG A C 1
ATOM 760 O O . ARG A 1 92 ? 3.148 -8.175 -5.243 1.00 74.94 92 ARG A O 1
ATOM 767 N N . GLN A 1 93 ? 1.122 -8.399 -6.183 1.00 80.62 93 GLN A N 1
ATOM 768 C CA . GLN A 1 93 ? 1.615 -8.530 -7.552 1.00 80.62 93 GLN A CA 1
ATOM 769 C C . GLN A 1 93 ? 2.318 -7.249 -8.014 1.00 80.62 93 GLN A C 1
ATOM 771 O O . GLN A 1 93 ? 3.423 -7.312 -8.550 1.00 80.62 93 GLN A O 1
ATOM 776 N N . THR A 1 94 ? 1.720 -6.087 -7.745 1.00 78.94 94 THR A N 1
ATOM 777 C CA . THR A 1 94 ? 2.304 -4.782 -8.087 1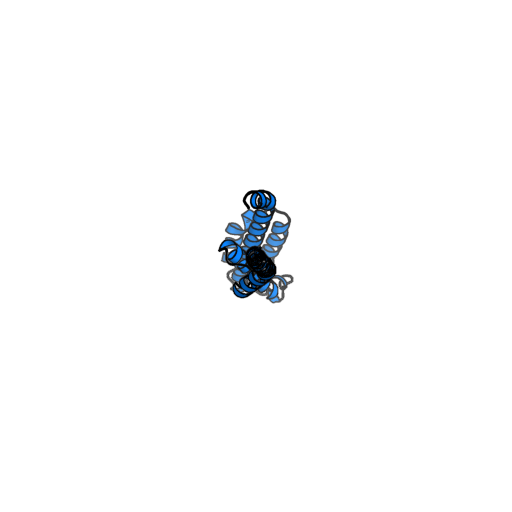.00 78.94 94 THR A CA 1
ATOM 778 C C . THR A 1 94 ? 3.620 -4.549 -7.342 1.00 78.94 94 THR A C 1
ATOM 780 O O . THR A 1 94 ? 4.596 -4.090 -7.938 1.00 78.94 94 THR A O 1
ATOM 783 N N . PHE A 1 95 ? 3.679 -4.905 -6.056 1.00 76.19 95 PHE A N 1
ATOM 784 C CA . PHE A 1 95 ? 4.888 -4.835 -5.242 1.00 76.19 95 PHE A CA 1
ATOM 785 C C . PHE A 1 95 ? 5.977 -5.768 -5.770 1.00 76.19 95 PHE A C 1
ATOM 787 O O . PHE A 1 95 ? 7.096 -5.318 -5.984 1.00 76.19 95 PHE A O 1
ATOM 794 N N . MET A 1 96 ? 5.650 -7.035 -6.037 1.00 72.44 96 MET A N 1
ATOM 795 C CA . MET A 1 96 ? 6.595 -8.019 -6.571 1.00 72.44 96 MET A CA 1
ATOM 796 C C . MET A 1 96 ? 7.144 -7.600 -7.931 1.00 72.44 96 MET A C 1
ATOM 798 O O . MET A 1 96 ? 8.357 -7.568 -8.100 1.00 72.44 96 MET A O 1
ATOM 802 N N . SER A 1 97 ? 6.284 -7.183 -8.862 1.00 75.38 97 SER A N 1
ATOM 803 C CA . SER A 1 97 ? 6.717 -6.675 -10.169 1.00 75.38 97 SER A CA 1
ATOM 804 C C . SER A 1 97 ? 7.636 -5.455 -10.023 1.00 75.38 97 SER A C 1
ATOM 806 O O . SER A 1 97 ? 8.708 -5.391 -10.628 1.00 75.38 97 SER A O 1
ATOM 808 N N . SER A 1 98 ? 7.275 -4.510 -9.149 1.00 70.44 98 SER A N 1
ATOM 809 C CA . SER A 1 98 ? 8.090 -3.317 -8.886 1.00 70.44 98 SER A CA 1
ATOM 810 C C . SER A 1 98 ? 9.430 -3.662 -8.230 1.00 70.44 98 SER A C 1
ATOM 812 O O . SER A 1 98 ? 10.458 -3.100 -8.598 1.00 70.44 98 SER A O 1
ATOM 814 N N . PHE A 1 99 ? 9.445 -4.608 -7.295 1.00 64.75 99 PHE A N 1
ATOM 815 C CA . PHE A 1 99 ? 10.646 -5.064 -6.603 1.00 64.75 99 PHE A CA 1
ATOM 816 C C . PHE A 1 99 ? 11.585 -5.831 -7.540 1.00 64.75 99 PHE A C 1
ATOM 818 O O . PHE A 1 99 ? 12.779 -5.544 -7.572 1.00 64.75 99 PHE A O 1
ATOM 825 N N . CYS A 1 100 ? 11.052 -6.733 -8.369 1.00 60.91 100 CYS A N 1
ATOM 826 C CA . CYS A 1 100 ? 11.811 -7.419 -9.414 1.00 60.91 100 CYS A CA 1
ATOM 827 C C . CYS A 1 100 ? 12.445 -6.410 -10.380 1.00 60.91 100 CYS A C 1
ATOM 829 O O . CYS A 1 100 ? 13.656 -6.457 -10.597 1.00 60.91 100 CYS A O 1
ATOM 831 N N . ARG A 1 101 ? 11.666 -5.425 -10.854 1.00 65.56 101 ARG A N 1
ATOM 832 C CA . ARG A 1 101 ? 12.170 -4.320 -11.686 1.00 65.56 101 ARG A CA 1
ATOM 833 C C . ARG A 1 101 ? 13.326 -3.563 -11.026 1.00 65.56 101 ARG A C 1
ATOM 835 O O . ARG A 1 101 ? 14.303 -3.264 -11.705 1.00 65.56 101 ARG A O 1
ATOM 842 N N . VAL A 1 102 ? 13.236 -3.269 -9.727 1.00 60.97 102 VAL A N 1
ATOM 843 C CA . VAL A 1 102 ? 14.302 -2.582 -8.970 1.00 60.97 102 VAL A CA 1
ATOM 844 C C . VAL A 1 102 ? 15.544 -3.461 -8.803 1.00 60.97 102 VAL A C 1
ATOM 846 O O . VAL A 1 102 ? 16.659 -2.961 -8.915 1.00 60.97 102 VAL A O 1
ATOM 849 N N . LEU A 1 103 ? 15.372 -4.766 -8.591 1.00 57.75 103 LEU A N 1
ATOM 850 C CA . LEU A 1 103 ? 16.476 -5.724 -8.489 1.00 57.75 103 LEU A CA 1
ATOM 851 C C . LEU A 1 103 ? 17.142 -6.049 -9.837 1.00 57.75 103 LEU A C 1
ATOM 853 O O . LEU A 1 103 ? 18.079 -6.844 -9.874 1.00 57.75 103 LEU A O 1
ATOM 857 N N . GLY A 1 104 ? 16.658 -5.486 -10.950 1.00 53.72 104 GLY A N 1
ATOM 858 C CA . GLY A 1 104 ? 17.104 -5.866 -12.293 1.00 53.72 104 GLY A CA 1
ATOM 859 C C . GLY A 1 104 ? 16.735 -7.309 -12.660 1.00 53.72 104 GLY A C 1
ATOM 860 O O . GLY A 1 104 ? 17.212 -7.833 -13.666 1.00 53.72 104 GLY A O 1
ATOM 861 N N . LEU A 1 105 ? 15.882 -7.950 -11.856 1.00 50.88 105 LEU A N 1
ATOM 862 C CA . LEU A 1 105 ? 15.290 -9.241 -12.158 1.00 50.88 105 LEU A CA 1
ATOM 863 C C . LEU A 1 105 ? 14.121 -8.984 -13.097 1.00 50.88 105 LEU A C 1
ATOM 865 O O . LEU A 1 105 ? 13.224 -8.190 -12.813 1.00 50.88 105 LEU A O 1
ATOM 869 N N . ALA A 1 106 ? 14.140 -9.631 -14.251 1.00 48.75 106 ALA A N 1
ATOM 870 C CA . ALA A 1 106 ? 13.079 -9.436 -15.206 1.00 48.75 106 ALA A CA 1
ATOM 871 C C . ALA A 1 106 ? 11.711 -9.837 -14.631 1.00 48.75 106 ALA A C 1
ATOM 873 O O . ALA A 1 106 ? 11.552 -10.898 -14.035 1.00 48.75 106 ALA A O 1
ATOM 874 N N . ASP A 1 107 ? 10.716 -8.993 -14.902 1.00 49.84 107 ASP A N 1
ATOM 875 C CA . ASP A 1 107 ? 9.278 -9.209 -14.666 1.00 49.84 107 ASP A CA 1
ATOM 876 C C . ASP A 1 107 ? 8.730 -10.444 -15.422 1.00 49.84 107 ASP A C 1
ATOM 878 O O . ASP A 1 107 ? 7.603 -10.884 -15.219 1.00 49.84 107 ASP A O 1
ATOM 882 N N . GLN A 1 108 ? 9.549 -11.018 -16.307 1.00 52.31 108 GLN A N 1
ATOM 883 C CA . GLN A 1 108 ? 9.312 -12.246 -17.052 1.00 52.31 108 GLN A CA 1
ATOM 884 C C . GLN A 1 108 ? 10.361 -13.282 -16.651 1.00 52.31 108 GLN A C 1
ATOM 886 O O . GLN A 1 108 ? 11.537 -12.944 -16.520 1.00 52.31 108 GLN A O 1
ATOM 891 N N . SER A 1 109 ? 9.941 -14.543 -16.496 1.00 58.22 109 SER A N 1
ATOM 892 C CA . SER A 1 109 ? 10.828 -15.660 -16.147 1.00 58.22 109 SER A CA 1
ATOM 893 C C . SER A 1 109 ? 12.142 -15.590 -16.945 1.00 58.22 109 SER A C 1
ATOM 895 O O . SER A 1 109 ? 12.089 -15.444 -18.172 1.00 58.22 109 SER A O 1
ATOM 897 N N . PRO A 1 110 ? 13.319 -15.723 -16.304 1.00 56.22 110 PRO A N 1
ATOM 898 C CA . PRO A 1 110 ? 14.604 -15.687 -17.004 1.00 56.22 110 PRO A CA 1
ATOM 899 C C . PRO A 1 110 ? 14.683 -16.729 -18.132 1.00 56.22 110 PRO A C 1
ATOM 901 O O . PRO A 1 110 ? 15.357 -16.496 -19.135 1.00 56.22 110 PRO A O 1
ATOM 904 N N . LEU A 1 111 ? 13.926 -17.830 -18.033 1.00 55.94 111 LEU A N 1
ATOM 905 C CA . LEU A 1 111 ? 13.766 -18.811 -19.108 1.00 55.94 111 LEU A CA 1
ATOM 906 C C . LEU A 1 111 ? 13.024 -18.229 -20.327 1.00 55.94 111 LEU A C 1
ATOM 908 O O . LEU A 1 111 ? 13.493 -18.365 -21.451 1.00 55.94 111 LEU A O 1
ATOM 912 N N . TYR A 1 112 ? 11.900 -17.538 -20.115 1.00 59.06 112 TYR A N 1
ATOM 913 C CA . TYR A 1 112 ? 11.103 -16.917 -21.181 1.00 59.06 112 TYR A CA 1
ATOM 914 C C . TYR A 1 112 ? 11.877 -15.814 -21.908 1.00 59.06 112 TYR A C 1
ATOM 916 O O . TYR A 1 112 ? 11.840 -15.724 -23.136 1.00 59.06 112 TYR A O 1
ATOM 924 N N . LEU A 1 113 ? 12.628 -15.004 -21.162 1.00 57.19 113 LEU A N 1
ATOM 925 C CA . LEU A 1 113 ? 13.499 -13.986 -21.746 1.00 57.19 113 LEU A CA 1
ATOM 926 C C . LEU A 1 113 ? 14.648 -14.596 -22.537 1.00 57.19 113 LEU A C 1
ATOM 928 O O . LEU A 1 113 ? 14.907 -14.152 -23.650 1.00 57.19 113 LEU A O 1
ATOM 932 N N . SER A 1 114 ? 15.284 -15.643 -22.011 1.00 70.06 114 SER A N 1
ATOM 933 C CA . SER A 1 114 ? 16.348 -16.351 -22.729 1.00 70.06 114 SER A CA 1
ATOM 934 C C . SER A 1 114 ? 15.826 -16.964 -24.031 1.00 70.06 114 SER A C 1
ATOM 936 O O . SER A 1 114 ? 16.466 -16.838 -25.072 1.00 70.06 114 SER A O 1
ATOM 938 N N . VAL A 1 115 ? 14.629 -17.559 -24.001 1.00 70.06 115 VAL A N 1
ATOM 939 C CA . VAL A 1 115 ? 13.964 -18.119 -25.187 1.00 70.06 115 VAL A CA 1
ATOM 940 C C . VAL A 1 115 ? 13.582 -17.026 -26.184 1.00 70.06 115 VAL A C 1
ATOM 942 O O . VAL A 1 115 ? 13.835 -17.185 -27.371 1.00 70.06 115 VAL A O 1
ATOM 945 N N . THR A 1 116 ? 13.024 -15.901 -25.734 1.00 67.50 116 THR A N 1
ATOM 946 C CA . THR A 1 116 ? 12.590 -14.808 -26.622 1.00 67.50 116 THR A CA 1
ATOM 947 C C . THR A 1 116 ? 13.779 -14.095 -27.262 1.00 67.50 116 THR A C 1
ATOM 949 O O . THR A 1 116 ? 13.793 -13.874 -28.472 1.00 67.50 116 THR A O 1
ATOM 952 N N . VAL A 1 117 ? 14.811 -13.778 -26.475 1.00 72.88 117 VAL A N 1
ATOM 953 C CA . VAL A 1 117 ? 16.055 -13.182 -26.983 1.00 72.88 117 VAL A CA 1
ATOM 954 C C . VAL A 1 117 ? 16.759 -14.158 -27.927 1.00 72.88 117 VAL A C 1
ATOM 956 O O . VAL A 1 117 ? 17.189 -13.752 -29.005 1.00 72.88 117 VAL A O 1
ATOM 959 N N . GLY A 1 118 ? 16.800 -15.452 -27.589 1.00 67.25 118 GLY A N 1
ATOM 960 C CA . GLY A 1 118 ? 17.296 -16.501 -28.480 1.00 67.25 118 GLY A CA 1
ATOM 961 C C . GLY A 1 118 ? 16.509 -16.586 -29.792 1.00 67.25 118 GLY A C 1
ATOM 962 O O . GLY A 1 118 ? 17.105 -16.616 -30.868 1.00 67.25 118 GLY A O 1
ATOM 963 N N . ALA A 1 119 ? 15.177 -16.535 -29.727 1.00 70.06 119 ALA A N 1
ATOM 964 C CA . ALA A 1 119 ? 14.290 -16.540 -30.890 1.00 70.06 119 ALA A CA 1
ATOM 965 C C . ALA A 1 119 ? 14.477 -15.306 -31.786 1.00 70.06 119 ALA A C 1
ATOM 967 O O . ALA A 1 119 ? 14.418 -15.427 -33.006 1.00 70.06 119 ALA A O 1
ATOM 968 N N . MET A 1 120 ? 14.756 -14.133 -31.209 1.00 69.44 120 MET A N 1
ATOM 969 C CA . MET A 1 120 ? 15.061 -12.911 -31.964 1.00 69.44 120 MET A CA 1
ATOM 970 C C . MET A 1 120 ? 16.479 -12.912 -32.559 1.00 69.44 120 MET A C 1
ATOM 972 O O . MET A 1 120 ? 16.689 -12.356 -33.637 1.00 69.44 120 MET A O 1
ATOM 976 N N . ALA A 1 121 ? 17.451 -13.549 -31.898 1.00 70.00 121 ALA A N 1
ATOM 977 C CA . ALA A 1 121 ? 18.834 -13.648 -32.373 1.00 70.00 121 ALA A CA 1
ATOM 978 C C . ALA A 1 121 ? 19.015 -14.693 -33.492 1.00 70.00 121 ALA A C 1
ATOM 980 O O . ALA A 1 121 ? 19.847 -14.507 -34.386 1.00 70.00 121 ALA A O 1
ATOM 981 N N . LEU A 1 122 ? 18.216 -15.767 -33.481 1.00 64.44 122 LEU A N 1
ATOM 982 C CA . LEU A 1 122 ? 18.268 -16.873 -34.446 1.00 64.44 122 LEU A CA 1
ATOM 983 C C . LEU A 1 122 ? 18.218 -16.414 -35.920 1.00 64.44 122 LEU A C 1
ATOM 985 O O . LEU A 1 122 ? 19.109 -16.800 -36.679 1.00 64.44 122 LEU A O 1
ATOM 989 N N . PRO A 1 123 ? 17.276 -15.552 -36.356 1.00 68.06 123 PRO A N 1
ATOM 990 C CA . PRO A 1 123 ? 17.237 -15.059 -37.733 1.00 68.06 123 PRO A CA 1
ATOM 991 C C . PRO A 1 123 ? 18.506 -14.310 -38.161 1.00 68.06 123 PRO A C 1
ATOM 993 O O . PRO A 1 123 ? 18.922 -14.418 -39.314 1.00 68.06 123 PRO A O 1
ATOM 996 N N . GLY A 1 124 ? 19.132 -13.557 -37.251 1.00 69.12 124 GLY A N 1
ATOM 997 C CA . GLY A 1 124 ? 20.379 -12.838 -37.525 1.00 69.12 124 GLY A CA 1
ATOM 998 C C . GLY A 1 124 ? 21.561 -13.791 -37.696 1.00 69.12 124 GLY A C 1
ATOM 999 O O . GLY A 1 124 ? 22.315 -13.680 -38.662 1.00 69.12 124 GLY A O 1
ATOM 1000 N N . ILE A 1 125 ? 21.671 -14.781 -36.807 1.00 67.81 125 ILE A N 1
ATOM 1001 C CA . ILE A 1 125 ? 22.723 -15.803 -36.852 1.00 67.81 125 ILE A CA 1
ATOM 1002 C C . ILE A 1 125 ? 22.589 -16.669 -38.114 1.00 67.81 125 ILE A C 1
ATOM 1004 O O . ILE A 1 125 ? 23.586 -16.908 -38.791 1.00 67.81 125 ILE A O 1
ATOM 1008 N N . ILE A 1 126 ? 21.371 -17.078 -38.491 1.00 68.88 126 ILE A N 1
ATOM 1009 C CA . ILE A 1 126 ? 21.114 -17.868 -39.709 1.00 68.88 126 ILE A CA 1
ATOM 1010 C C . ILE A 1 126 ? 21.487 -17.079 -40.970 1.00 68.88 126 ILE A C 1
ATOM 1012 O O . ILE A 1 126 ? 22.135 -17.623 -41.868 1.00 68.88 126 ILE A O 1
ATOM 1016 N N . LYS A 1 127 ? 21.128 -15.790 -41.043 1.00 68.50 127 LYS A N 1
ATOM 1017 C CA . LYS 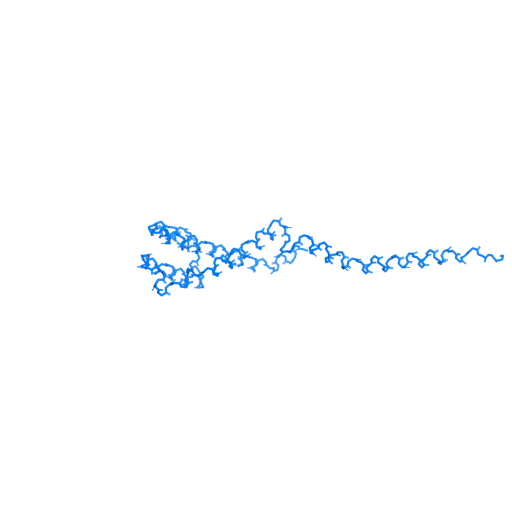A 1 127 ? 21.519 -14.923 -42.167 1.00 68.50 127 LYS A CA 1
ATOM 1018 C C . LYS A 1 127 ? 23.036 -14.797 -42.267 1.00 68.50 127 LYS A C 1
ATOM 1020 O O . LYS A 1 127 ? 23.584 -14.986 -43.349 1.00 68.50 127 LYS A O 1
ATOM 1025 N N . MET A 1 128 ? 23.716 -14.553 -41.148 1.00 63.25 128 MET A N 1
ATOM 1026 C CA . MET A 1 128 ? 25.173 -14.427 -41.129 1.00 63.25 128 MET A CA 1
ATOM 1027 C C . MET A 1 128 ? 25.865 -15.742 -41.509 1.00 63.25 128 MET A C 1
ATOM 1029 O O . MET A 1 128 ? 26.778 -15.735 -42.329 1.00 63.25 128 MET A O 1
ATOM 1033 N N . ALA A 1 129 ? 25.383 -16.882 -41.006 1.00 66.44 129 ALA A N 1
ATOM 1034 C CA . ALA A 1 129 ? 25.885 -18.204 -41.377 1.00 66.44 129 ALA A CA 1
ATOM 1035 C C . ALA A 1 129 ? 25.674 -18.510 -42.871 1.00 66.44 129 ALA A C 1
ATOM 1037 O O . ALA A 1 129 ? 26.557 -19.072 -43.517 1.00 66.44 129 ALA A O 1
ATOM 1038 N N . THR A 1 130 ? 24.539 -18.097 -43.442 1.00 67.69 130 THR A N 1
ATOM 1039 C CA . THR A 1 130 ? 24.245 -18.260 -44.876 1.00 67.69 130 THR A CA 1
ATOM 1040 C C . THR A 1 130 ? 25.166 -17.395 -45.735 1.00 67.69 130 THR A C 1
ATOM 1042 O O . THR A 1 130 ? 25.719 -17.888 -46.714 1.00 67.69 130 THR A O 1
ATOM 1045 N N . ILE A 1 131 ? 25.405 -16.141 -45.338 1.00 67.88 131 ILE A N 1
ATOM 1046 C CA . ILE A 1 131 ? 26.331 -15.229 -46.027 1.00 67.88 131 ILE A CA 1
ATOM 1047 C C . ILE A 1 131 ? 27.776 -15.729 -45.919 1.00 67.88 131 ILE A C 1
ATOM 1049 O O . ILE A 1 131 ? 28.501 -15.709 -46.906 1.00 67.88 131 ILE A O 1
ATOM 1053 N N . MET A 1 132 ? 28.206 -16.220 -44.753 1.00 62.91 132 MET A N 1
ATOM 1054 C CA . MET A 1 132 ? 29.545 -16.798 -44.583 1.00 62.91 132 MET A CA 1
ATOM 1055 C C . MET A 1 132 ? 29.722 -18.081 -45.399 1.00 62.91 132 MET A C 1
ATOM 1057 O O . MET A 1 132 ? 30.795 -18.301 -45.955 1.00 62.91 132 MET A O 1
ATOM 1061 N N . LYS A 1 133 ? 28.676 -18.909 -45.516 1.00 62.53 133 LYS A N 1
ATOM 1062 C CA . LYS A 1 133 ? 28.682 -20.077 -46.402 1.00 62.53 133 LYS A CA 1
ATOM 1063 C C . LYS A 1 133 ? 28.764 -19.647 -47.869 1.00 62.53 133 LYS A C 1
ATOM 1065 O O . LYS A 1 133 ? 29.619 -20.162 -48.576 1.00 62.53 133 LYS A O 1
ATOM 1070 N N . ALA A 1 134 ? 27.966 -18.670 -48.300 1.00 59.47 134 ALA A N 1
ATOM 1071 C CA . ALA A 1 134 ? 28.018 -18.116 -49.655 1.00 59.47 134 ALA A CA 1
ATOM 1072 C C . ALA A 1 134 ? 29.407 -17.537 -49.982 1.00 59.47 134 ALA A C 1
ATOM 1074 O O . ALA A 1 134 ? 30.022 -17.971 -50.948 1.00 59.47 134 ALA A O 1
ATOM 1075 N N . LYS A 1 13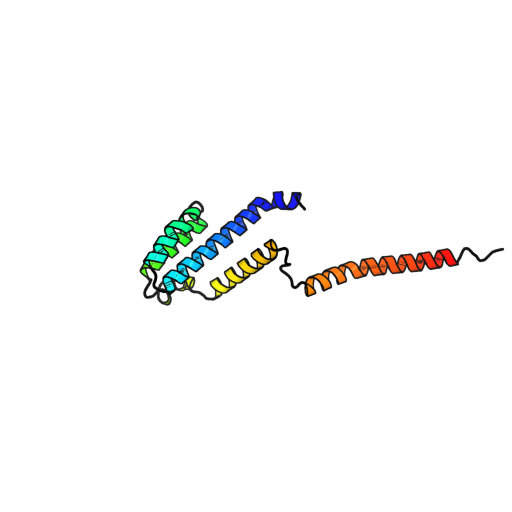5 ? 29.979 -16.706 -49.099 1.00 57.25 135 LYS A N 1
ATOM 1076 C CA . LYS A 1 135 ? 31.341 -16.161 -49.243 1.00 57.25 135 LYS A CA 1
ATOM 1077 C C . LYS A 1 135 ? 32.440 -17.224 -49.261 1.00 57.25 135 LYS A C 1
ATOM 1079 O O . LYS A 1 135 ? 33.427 -17.071 -49.971 1.00 57.25 135 LYS A O 1
ATOM 1084 N N . LYS A 1 136 ? 32.296 -18.306 -48.487 1.00 54.78 136 LYS A N 1
ATOM 1085 C CA . LYS A 1 136 ? 33.234 -19.440 -48.538 1.00 54.78 136 LYS A CA 1
ATOM 1086 C C . LYS A 1 136 ? 33.134 -20.201 -49.866 1.00 54.78 136 LYS A C 1
ATOM 1088 O O . LYS A 1 136 ? 34.120 -20.786 -50.299 1.00 54.78 136 LYS A O 1
ATOM 1093 N N . THR A 1 137 ? 31.961 -20.178 -50.501 1.00 51.03 137 THR A N 1
ATOM 1094 C CA . THR A 1 137 ? 31.735 -20.811 -51.807 1.00 51.03 137 THR A CA 1
ATOM 1095 C C . THR A 1 137 ? 32.235 -19.922 -52.952 1.00 51.03 137 THR A C 1
ATOM 1097 O O . THR A 1 137 ? 32.799 -20.450 -53.898 1.00 51.03 137 THR A O 1
ATOM 1100 N N . GLU A 1 138 ? 32.143 -18.592 -52.825 1.00 48.88 138 GLU A N 1
ATOM 1101 C CA . GLU A 1 138 ? 32.742 -17.637 -53.777 1.00 48.88 138 GLU A CA 1
ATOM 1102 C C . GLU A 1 138 ? 34.276 -17.679 -53.743 1.00 48.88 138 GLU A C 1
ATOM 1104 O O . GLU A 1 138 ? 34.910 -17.724 -54.788 1.00 48.88 138 GLU A O 1
ATOM 1109 N N . TRP A 1 139 ? 34.894 -17.785 -52.559 1.00 49.31 139 TRP A N 1
ATOM 1110 C CA . TRP A 1 139 ? 36.358 -17.890 -52.467 1.00 49.31 139 TRP A CA 1
ATOM 1111 C C . TRP A 1 139 ? 36.911 -19.253 -52.929 1.00 49.31 139 TRP A C 1
ATOM 1113 O O . TRP A 1 139 ? 38.113 -19.388 -53.124 1.00 49.31 139 TRP A O 1
ATOM 1123 N N . SER A 1 140 ? 36.048 -20.259 -53.118 1.00 50.03 140 SER A N 1
ATOM 1124 C CA . SER A 1 140 ? 36.443 -21.568 -53.665 1.00 50.03 140 SER A CA 1
ATOM 1125 C C . SER A 1 140 ? 36.240 -21.673 -55.187 1.00 50.03 140 SER A C 1
ATOM 1127 O O . SER A 1 140 ? 36.485 -22.744 -55.731 1.00 50.03 140 SER A O 1
ATOM 1129 N N . GLN A 1 141 ? 35.773 -20.613 -55.867 1.00 49.12 141 GLN A N 1
ATOM 1130 C CA . GLN A 1 141 ? 35.589 -20.595 -57.330 1.00 49.12 141 GLN A CA 1
ATOM 1131 C C . GLN A 1 141 ? 36.641 -19.779 -58.100 1.00 49.12 141 GLN A C 1
ATOM 1133 O O . GLN A 1 141 ? 36.631 -19.823 -59.325 1.00 49.12 141 GLN A O 1
ATOM 1138 N N . ASP A 1 142 ? 37.566 -19.092 -57.423 1.00 50.22 142 ASP A N 1
ATOM 1139 C CA . ASP A 1 142 ? 38.610 -18.273 -58.069 1.00 50.22 142 ASP A CA 1
ATOM 1140 C C . ASP A 1 142 ? 39.957 -19.008 -58.277 1.00 50.22 142 ASP A C 1
ATOM 1142 O O . ASP A 1 142 ? 40.955 -18.362 -58.586 1.00 50.22 142 ASP A O 1
ATOM 1146 N N . ASP A 1 143 ? 40.014 -20.342 -58.132 1.00 50.00 143 ASP A N 1
ATOM 1147 C CA . ASP A 1 143 ? 41.258 -21.131 -58.298 1.00 50.00 143 ASP A CA 1
ATOM 1148 C C . ASP A 1 143 ? 41.185 -22.233 -59.377 1.00 50.00 143 ASP A C 1
ATOM 1150 O O . ASP A 1 143 ? 41.949 -23.194 -59.350 1.00 50.00 143 ASP A O 1
ATOM 1154 N N . GLU A 1 144 ? 40.293 -22.106 -60.367 1.00 42.69 144 GLU A N 1
ATOM 1155 C CA . GLU A 1 144 ? 40.394 -22.898 -61.605 1.00 42.69 144 GLU A CA 1
ATOM 1156 C C . GLU A 1 144 ? 40.876 -22.011 -62.767 1.00 42.69 144 GLU A C 1
ATOM 1158 O O . GLU A 1 144 ? 40.117 -21.268 -63.389 1.00 42.69 144 GLU A O 1
ATOM 1163 N N . LEU A 1 145 ? 42.195 -22.100 -62.983 1.00 43.84 145 LEU A N 1
ATOM 1164 C CA . LEU A 1 145 ? 43.037 -21.506 -64.030 1.00 43.84 145 LEU A CA 1
ATOM 1165 C C . LEU A 1 145 ? 42.496 -21.647 -65.469 1.00 43.84 145 LEU A C 1
ATOM 1167 O O . LEU A 1 145 ? 41.706 -22.539 -65.786 1.00 43.84 145 LEU A O 1
ATOM 1171 N N . PRO A 1 146 ? 43.035 -20.830 -66.386 1.00 44.50 146 PRO A N 1
ATOM 1172 C CA . PRO A 1 146 ? 44.086 -21.363 -67.269 1.00 44.50 146 PRO A CA 1
ATOM 1173 C C . PRO A 1 146 ? 45.477 -20.751 -67.047 1.00 44.50 146 PRO A C 1
ATOM 1175 O O . PRO A 1 146 ? 45.570 -19.552 -66.703 1.00 44.50 146 PRO A O 1
#

Secondary structure (DSSP, 8-state):
-HHHHHHHHHHHHHHHHHHHHHHHHHHHHHHHHTT-HHHHHHHIIIIIGGGTTSHHHHHHHHHHHHHGGGGGGGGGSTTGGGG-HHHHHHHHHHHHHHHHHHTT--SS-HHHHHHHHHHHHHHHHHHHHHHHHHHHHHTTSS----